Protein AF-A0A8S3JVD9-F1 (afdb_monomer_lite)

Secondary structure (DSSP, 8-state):
--HHHHHHHHHHHHHH--EEEEETTTTEEEEE--SHHHHHHHHHHHHHHHHHHHH--EEEEEE--TTTHHHHTTT-HHHHHHHHHHHTEEEEE-STTTEEEEEE-HHHHHHHHHHH-

Sequence (117 aa):
FDRVGTKLLQQILNETGTYIWWNYSSSFVRIYRSDQASEETRKRIDEYIRDTLNSRNSTIILDIPPGYIRQVLKMSATYRDKFAKEFNVEISTIVAERQVRVVGKEQDVAKCEEAIK

pLDDT: mean 75.94, std 8.14, range [54.84, 85.88]

Organism: NCBI:txid392030

Foldseek 3Di:
DDPVLVVVLVVLCVVLVWDWDADPVVRDIDTPDDDPSSVVSVVVNVVVVVVVLQPAKDKDKDFAPPPCLCVLQVPDPVSVVVLCVVLVWDWDDDPPSGIIMIIGGPVSVVVSVVSSD

Radius of gyration: 20.94 Å; chains: 1; bounding box: 44×23×56 Å

Structure (mmCIF, N/CA/C/O backbone):
data_AF-A0A8S3JVD9-F1
#
_entry.id   AF-A0A8S3JVD9-F1
#
loop_
_atom_site.group_PDB
_atom_site.id
_atom_site.type_symbol
_atom_site.label_atom_id
_atom_site.label_alt_id
_atom_site.label_comp_id
_atom_site.label_asym_id
_atom_site.label_entity_id
_atom_site.label_seq_id
_atom_site.pdbx_PDB_ins_code
_atom_site.Cartn_x
_atom_site.Cartn_y
_atom_site.Cartn_z
_atom_site.occupancy
_atom_site.B_iso_or_equiv
_atom_site.auth_seq_id
_atom_site.auth_comp_id
_atom_site.auth_asym_id
_atom_site.auth_atom_id
_atom_site.pdbx_PDB_model_num
ATOM 1 N N . PHE A 1 1 ? -11.418 -4.394 2.149 1.00 55.19 1 PHE A N 1
ATOM 2 C CA . PHE A 1 1 ? -10.503 -4.628 3.284 1.00 55.19 1 PHE A CA 1
ATOM 3 C C . PHE A 1 1 ? -10.261 -6.137 3.381 1.00 55.19 1 PHE A C 1
ATOM 5 O O . PHE A 1 1 ? -11.188 -6.900 3.134 1.00 55.19 1 PHE A O 1
ATOM 12 N N . ASP A 1 2 ? -9.029 -6.560 3.635 1.00 62.03 2 ASP A N 1
ATOM 13 C CA . ASP A 1 2 ? -8.550 -7.947 3.543 1.00 62.03 2 ASP A CA 1
ATOM 14 C C . ASP A 1 2 ? -8.535 -8.676 4.908 1.00 62.03 2 ASP A C 1
ATOM 16 O O . ASP A 1 2 ? -8.938 -8.125 5.933 1.00 62.03 2 ASP A O 1
ATOM 20 N N . ARG A 1 3 ? -8.038 -9.926 4.932 1.00 65.56 3 ARG A N 1
ATOM 21 C CA . ARG A 1 3 ? -7.812 -10.713 6.166 1.00 65.56 3 ARG A CA 1
ATOM 22 C C . ARG A 1 3 ? -6.920 -9.994 7.188 1.00 65.56 3 ARG A C 1
ATOM 24 O O . ARG A 1 3 ? -7.003 -10.309 8.373 1.00 65.56 3 ARG A O 1
ATOM 31 N N . VAL A 1 4 ? -6.051 -9.085 6.744 1.00 65.44 4 VAL A N 1
ATOM 32 C CA . VAL A 1 4 ? -5.131 -8.329 7.606 1.00 65.44 4 VAL A CA 1
ATOM 33 C C . VAL A 1 4 ? -5.902 -7.241 8.349 1.00 65.44 4 VAL A C 1
ATOM 35 O O . VAL A 1 4 ? -5.815 -7.158 9.574 1.00 65.44 4 VAL A O 1
ATOM 38 N N . GLY A 1 5 ? -6.769 -6.511 7.645 1.00 68.44 5 GLY A N 1
ATOM 39 C CA . GLY A 1 5 ? -7.644 -5.511 8.247 1.00 68.44 5 GLY A CA 1
ATOM 40 C C . GLY A 1 5 ? -8.633 -6.091 9.265 1.00 68.44 5 GLY A C 1
ATOM 41 O O . GLY A 1 5 ? -8.872 -5.477 10.301 1.00 68.44 5 GLY A O 1
ATOM 42 N N . THR A 1 6 ? -9.148 -7.308 9.048 1.00 75.44 6 THR A N 1
ATOM 43 C CA . THR A 1 6 ? -9.990 -7.997 10.048 1.00 75.44 6 THR A CA 1
ATOM 44 C C . THR A 1 6 ? -9.221 -8.330 11.331 1.00 75.44 6 THR A C 1
ATOM 46 O O . THR A 1 6 ? -9.759 -8.155 12.422 1.00 75.44 6 THR A O 1
ATOM 49 N N . LYS A 1 7 ? -7.954 -8.762 11.228 1.00 80.25 7 LYS A N 1
ATOM 50 C CA . LYS A 1 7 ? -7.117 -9.070 12.401 1.00 80.25 7 LYS A CA 1
ATOM 51 C C . LYS A 1 7 ? -6.814 -7.832 13.238 1.00 80.25 7 LYS A C 1
ATOM 53 O O . LYS A 1 7 ? -6.904 -7.904 14.459 1.00 80.25 7 LYS A O 1
ATOM 58 N N . LEU A 1 8 ? -6.506 -6.707 12.593 1.00 80.12 8 LEU A N 1
ATOM 59 C CA . LEU A 1 8 ? -6.274 -5.444 13.289 1.00 80.12 8 LEU A CA 1
ATOM 60 C C . LEU A 1 8 ? -7.507 -5.014 14.086 1.00 80.12 8 LEU A C 1
ATOM 62 O O . LEU A 1 8 ? -7.399 -4.710 15.267 1.00 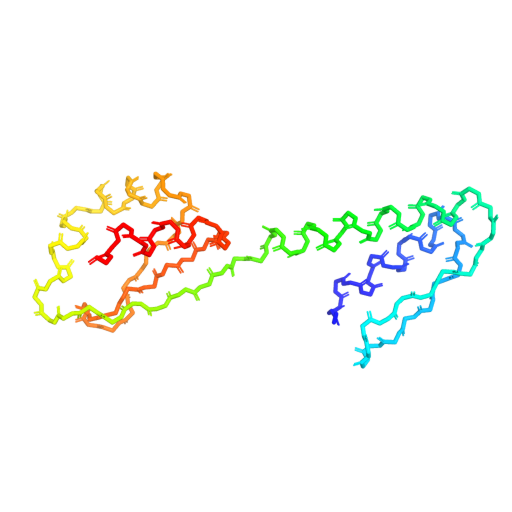80.12 8 LEU A O 1
ATOM 66 N N . LEU A 1 9 ? -8.684 -4.992 13.458 1.00 82.12 9 LEU A N 1
ATOM 67 C CA . LEU A 1 9 ? -9.902 -4.542 14.136 1.00 82.12 9 LEU A CA 1
ATOM 68 C C . LEU A 1 9 ? -10.240 -5.439 15.331 1.00 82.12 9 LEU A C 1
ATOM 70 O O . LEU A 1 9 ? -10.689 -4.950 16.364 1.00 82.12 9 LEU A O 1
ATOM 74 N N . GLN A 1 10 ? -9.952 -6.737 15.223 1.00 83.25 10 GLN A N 1
ATOM 75 C CA . GLN A 1 10 ? -10.103 -7.673 16.330 1.00 83.25 10 GLN A CA 1
ATOM 76 C C . GLN A 1 10 ? -9.067 -7.456 17.443 1.00 83.25 10 GLN A C 1
ATOM 78 O O . GLN A 1 10 ? -9.400 -7.579 18.619 1.00 83.25 10 GLN A O 1
ATOM 83 N N . GLN A 1 11 ? -7.836 -7.077 17.101 1.00 84.19 11 GLN A N 1
ATOM 84 C CA . GLN A 1 11 ? -6.827 -6.678 18.080 1.00 84.19 11 GLN A CA 1
ATOM 85 C C . GLN A 1 11 ? -7.233 -5.390 18.814 1.00 84.19 11 GLN A C 1
ATOM 87 O O . GLN A 1 11 ? -7.192 -5.350 20.041 1.00 84.19 11 GLN A O 1
ATOM 92 N N . ILE A 1 12 ? -7.710 -4.372 18.091 1.00 81.88 12 ILE A N 1
ATOM 93 C CA . ILE A 1 12 ? -8.172 -3.111 18.690 1.00 81.88 12 ILE A CA 1
ATOM 94 C C . ILE A 1 12 ? -9.383 -3.351 19.603 1.00 81.88 12 ILE A C 1
ATOM 96 O O . ILE A 1 12 ? -9.443 -2.780 20.692 1.00 81.88 12 ILE A O 1
ATOM 100 N N . LEU A 1 13 ? -10.312 -4.232 19.210 1.00 83.44 13 LEU A N 1
ATOM 101 C CA . LEU A 1 13 ? -11.412 -4.684 20.069 1.00 83.44 13 LEU A CA 1
ATOM 102 C C . LEU A 1 13 ? -10.882 -5.300 21.371 1.00 83.44 13 LEU A C 1
ATOM 104 O O . LEU A 1 13 ? -11.348 -4.927 22.443 1.00 83.44 13 LEU A O 1
ATOM 108 N N . ASN A 1 14 ? -9.912 -6.214 21.290 1.00 82.75 14 ASN A N 1
ATOM 109 C CA . ASN A 1 14 ? -9.371 -6.903 22.464 1.00 82.75 14 ASN A CA 1
ATOM 110 C C . ASN A 1 14 ? -8.616 -5.961 23.414 1.00 82.75 14 ASN A C 1
ATOM 112 O O . ASN A 1 14 ? -8.680 -6.138 24.625 1.00 82.75 14 ASN A O 1
ATOM 116 N N . GLU A 1 15 ? -7.904 -4.971 22.876 1.00 82.12 15 GLU A N 1
ATOM 117 C CA . GLU A 1 15 ? -7.088 -4.047 23.671 1.00 82.12 15 GLU A CA 1
ATOM 118 C C . GLU A 1 15 ? -7.905 -2.910 24.281 1.00 82.12 15 GLU A C 1
ATOM 120 O O . GLU A 1 15 ? -7.680 -2.520 25.423 1.00 82.12 15 GLU A O 1
ATOM 125 N N . THR A 1 16 ? -8.855 -2.364 23.521 1.00 79.12 16 THR A N 1
ATOM 126 C CA . THR A 1 16 ? -9.649 -1.223 23.984 1.00 79.12 16 THR A CA 1
ATOM 127 C C . THR A 1 16 ? -10.944 -1.662 24.652 1.00 79.12 16 THR A C 1
ATOM 129 O O . THR A 1 16 ? -11.476 -0.907 25.454 1.00 79.12 16 THR A O 1
ATOM 132 N N . GLY A 1 17 ? -11.469 -2.857 24.354 1.00 78.38 17 GLY A N 1
ATOM 133 C CA . GLY A 1 17 ? -12.809 -3.305 24.755 1.00 78.38 17 GLY A CA 1
ATOM 134 C C . GLY A 1 17 ? -13.935 -2.649 23.947 1.00 78.38 17 GLY A C 1
ATOM 135 O O . GLY A 1 17 ? -15.099 -2.701 24.338 1.00 78.38 17 GLY A O 1
ATOM 136 N N . THR A 1 18 ? -13.601 -1.977 22.846 1.00 81.62 18 THR A N 1
ATOM 137 C CA . THR A 1 18 ? -14.554 -1.208 22.043 1.00 81.62 18 THR A CA 1
ATOM 138 C C . THR A 1 18 ? -15.183 -2.070 20.966 1.00 81.62 18 THR A C 1
ATOM 140 O O . THR A 1 18 ? -14.480 -2.609 20.116 1.00 81.62 18 THR A O 1
ATOM 143 N N . TYR A 1 19 ? -16.515 -2.159 20.950 1.00 82.25 19 TYR A N 1
ATOM 144 C CA . TYR A 1 19 ? -17.216 -2.895 19.905 1.00 82.25 19 TYR A CA 1
ATOM 145 C C . TYR A 1 19 ? -17.109 -2.160 18.564 1.00 82.25 19 TYR A C 1
ATOM 147 O O . TYR A 1 19 ? -17.551 -1.017 18.426 1.00 82.25 19 TYR A O 1
ATOM 155 N N . ILE A 1 20 ? -16.525 -2.825 17.567 1.00 82.62 20 ILE A N 1
ATOM 156 C CA . ILE A 1 20 ? -16.338 -2.287 16.220 1.00 82.62 20 ILE A CA 1
ATOM 157 C C . ILE A 1 20 ? -17.151 -3.138 15.249 1.00 82.62 20 ILE A C 1
ATOM 159 O O . ILE A 1 20 ? -16.941 -4.344 15.133 1.00 82.62 20 ILE A O 1
ATOM 163 N N . TRP A 1 21 ? -18.066 -2.502 14.526 1.00 81.94 21 TRP A N 1
ATOM 164 C CA . TRP A 1 21 ? -18.777 -3.128 13.417 1.00 81.94 21 TRP A CA 1
ATOM 165 C C . TRP A 1 21 ? -18.254 -2.580 12.105 1.00 81.94 21 TRP A C 1
ATOM 167 O O . TRP A 1 21 ? -18.019 -1.382 11.967 1.00 81.94 21 TRP A O 1
ATOM 177 N N . TRP A 1 22 ? -18.136 -3.441 11.110 1.00 76.69 22 TRP A N 1
ATOM 178 C CA . TRP A 1 22 ? -17.644 -3.044 9.806 1.00 76.69 22 TRP A CA 1
ATOM 179 C C . TRP A 1 22 ? -18.489 -3.674 8.699 1.00 76.69 22 TRP A C 1
ATOM 181 O O . TRP A 1 22 ? -18.773 -4.871 8.702 1.00 76.69 22 TRP A O 1
ATOM 191 N N . ASN A 1 23 ? -18.869 -2.840 7.730 1.00 77.00 23 ASN A N 1
ATOM 192 C CA . ASN A 1 23 ? -19.443 -3.251 6.459 1.00 77.00 23 ASN A CA 1
ATOM 193 C C . ASN A 1 23 ? -18.369 -3.393 5.362 1.00 77.00 23 ASN A C 1
ATOM 195 O O . ASN A 1 23 ? -17.814 -2.401 4.878 1.00 77.00 23 ASN A O 1
ATOM 199 N N . TYR A 1 24 ? -18.107 -4.633 4.942 1.00 69.06 24 TYR A N 1
ATOM 200 C CA . TYR A 1 24 ? -17.141 -4.984 3.893 1.00 69.06 24 TYR A CA 1
ATOM 201 C C . TYR A 1 24 ? -17.490 -4.383 2.530 1.00 69.06 24 TYR A C 1
ATOM 203 O O . TYR A 1 24 ? -16.590 -3.973 1.800 1.00 69.06 24 TYR A O 1
ATOM 211 N N . SER A 1 25 ? -18.779 -4.303 2.206 1.00 69.25 25 SER A N 1
ATOM 212 C CA . SER A 1 25 ? -19.276 -3.864 0.902 1.00 69.25 25 SER A CA 1
ATOM 213 C C . SER A 1 25 ? -19.190 -2.351 0.720 1.00 69.25 25 SER A C 1
ATOM 215 O O . SER A 1 25 ? -18.950 -1.889 -0.389 1.00 69.25 25 SER A O 1
ATOM 217 N N . SER A 1 26 ? -19.352 -1.578 1.797 1.00 68.88 26 SER A N 1
ATOM 218 C CA . SER A 1 26 ? -19.293 -0.110 1.754 1.00 68.88 26 SER A CA 1
ATOM 219 C C . SER A 1 26 ? -18.038 0.485 2.397 1.00 68.88 26 SER A C 1
ATOM 221 O O . SER A 1 26 ? -17.930 1.702 2.494 1.00 68.88 26 SER A O 1
ATOM 223 N N . SER A 1 27 ? -17.091 -0.353 2.841 1.00 70.31 27 SER A N 1
ATOM 224 C CA . SER A 1 27 ? -15.870 0.063 3.559 1.00 70.31 27 SER A CA 1
ATOM 225 C C . SER A 1 27 ? -16.152 1.005 4.737 1.00 70.31 27 SER A C 1
ATOM 227 O O . SER A 1 27 ? -15.390 1.925 5.019 1.00 70.31 27 SER A O 1
ATOM 229 N N . PHE A 1 28 ? -17.273 0.770 5.422 1.00 77.19 28 PHE A N 1
ATOM 230 C CA . PHE A 1 28 ? -17.750 1.610 6.513 1.00 77.19 28 PHE A CA 1
ATOM 231 C C . PHE A 1 28 ? -17.433 0.968 7.861 1.00 77.19 28 PHE A C 1
ATOM 233 O O . PHE A 1 28 ? -17.784 -0.194 8.077 1.00 77.19 28 PHE A O 1
ATOM 240 N N . VAL A 1 29 ? -16.825 1.726 8.774 1.00 79.56 29 VAL A N 1
ATOM 241 C CA . VAL A 1 29 ? -16.506 1.278 10.136 1.00 79.56 29 VAL A CA 1
ATOM 242 C C . VAL A 1 29 ? -17.338 2.073 11.141 1.00 79.56 29 VAL A C 1
ATOM 244 O O . VAL A 1 29 ? -17.378 3.299 11.097 1.00 79.56 29 VAL A O 1
ATOM 247 N N . ARG A 1 30 ? -18.017 1.369 12.048 1.00 82.81 30 ARG A N 1
ATOM 248 C CA . ARG A 1 30 ? -18.745 1.926 13.194 1.00 82.81 30 ARG A CA 1
ATOM 249 C C . ARG A 1 30 ? -18.045 1.522 14.477 1.00 82.81 30 ARG A C 1
ATOM 251 O O . ARG A 1 30 ? -17.798 0.341 14.699 1.00 82.81 30 ARG A O 1
ATOM 258 N N . ILE A 1 31 ? -17.795 2.504 15.328 1.00 84.31 31 ILE A N 1
ATOM 259 C CA . ILE A 1 31 ? -17.200 2.336 16.650 1.00 84.31 31 ILE A CA 1
ATOM 260 C C . ILE A 1 31 ? -18.316 2.601 17.662 1.00 84.31 31 ILE A C 1
ATOM 262 O O . ILE A 1 31 ? -18.903 3.681 17.652 1.00 84.31 31 ILE A O 1
ATOM 266 N N . TYR A 1 32 ? -18.648 1.621 18.500 1.00 79.44 32 TYR A N 1
ATOM 267 C CA . TYR A 1 32 ? -19.713 1.743 19.497 1.00 79.44 32 TYR A CA 1
ATOM 268 C C . TYR A 1 32 ? -19.108 1.933 20.882 1.00 79.44 32 TYR A C 1
ATOM 270 O O . TYR A 1 32 ? -18.899 0.974 21.627 1.00 79.44 32 TYR A O 1
ATOM 278 N N . ARG A 1 33 ? -18.801 3.193 21.198 1.00 73.44 33 ARG A N 1
ATOM 279 C CA . ARG A 1 33 ? -18.435 3.674 22.534 1.00 73.44 33 ARG A CA 1
ATOM 280 C C . ARG A 1 33 ? -18.414 5.199 22.544 1.00 73.44 33 ARG A C 1
ATOM 282 O O . ARG A 1 33 ? -18.191 5.796 21.497 1.00 73.44 33 ARG A O 1
ATOM 289 N N . SER A 1 34 ? -18.660 5.812 23.698 1.00 66.62 34 SER A N 1
ATOM 290 C CA . SER A 1 34 ? -18.732 7.275 23.852 1.00 66.62 34 SER A CA 1
ATOM 291 C C . SER A 1 34 ? -17.669 7.846 24.796 1.00 66.62 34 SER A C 1
ATOM 293 O O . SER A 1 34 ? -17.786 8.992 25.221 1.00 66.62 34 SER A O 1
ATOM 295 N N . ASP A 1 35 ? -16.686 7.042 25.193 1.00 78.25 35 ASP A N 1
ATOM 296 C CA . ASP A 1 35 ? -15.612 7.423 26.109 1.00 78.25 35 ASP A CA 1
ATOM 297 C C . ASP A 1 35 ? -14.279 7.592 25.361 1.00 78.25 35 ASP A C 1
ATOM 299 O O . ASP A 1 35 ? -14.179 7.424 24.149 1.00 78.25 35 ASP A O 1
ATOM 303 N N . GLN A 1 36 ? -13.216 7.916 26.091 1.00 77.56 36 GLN A N 1
ATOM 304 C CA . GLN A 1 36 ? -11.882 8.141 25.529 1.00 77.56 36 GLN A CA 1
ATOM 305 C C . GLN A 1 36 ? -11.352 6.955 24.692 1.00 77.56 36 GLN A C 1
ATOM 307 O O . GLN A 1 36 ? -10.541 7.151 23.786 1.00 77.56 36 GLN A O 1
ATOM 312 N N . ALA A 1 37 ? -11.851 5.737 24.930 1.00 77.00 37 ALA A N 1
ATOM 313 C CA . ALA A 1 37 ? -11.470 4.558 24.164 1.00 77.00 37 ALA A CA 1
ATOM 314 C C . ALA A 1 37 ? -12.002 4.580 22.717 1.00 77.00 37 ALA A C 1
ATOM 316 O O . ALA A 1 37 ? -11.383 3.958 21.849 1.00 77.00 37 ALA A O 1
ATOM 317 N N . SER A 1 38 ? -13.088 5.309 22.408 1.00 79.75 38 SER A N 1
ATOM 318 C CA . SER A 1 38 ? -13.556 5.461 21.019 1.00 79.75 38 SER A CA 1
ATOM 319 C C . SER A 1 38 ? -12.635 6.346 20.187 1.00 79.75 38 SER A C 1
ATOM 321 O O . SER A 1 38 ? -12.365 6.021 19.032 1.00 79.75 38 SER A O 1
ATOM 323 N N . GLU A 1 39 ? -12.126 7.434 20.769 1.00 81.94 39 GLU A N 1
ATOM 324 C CA . GLU A 1 39 ? -11.175 8.327 20.097 1.00 81.94 39 GLU A CA 1
ATOM 325 C C . GLU A 1 39 ? -9.844 7.617 19.833 1.00 81.94 39 GLU A C 1
ATOM 327 O O . GLU A 1 39 ? -9.312 7.680 18.724 1.00 81.94 39 GLU A O 1
ATOM 332 N N . GLU A 1 40 ? -9.337 6.850 20.802 1.00 83.44 40 GLU A N 1
ATOM 333 C CA . GLU A 1 40 ? -8.117 6.068 20.595 1.00 83.44 40 GLU A CA 1
ATOM 334 C C . GLU A 1 40 ? -8.308 4.947 19.559 1.00 83.44 40 GLU A C 1
ATOM 336 O O . GLU A 1 40 ? -7.454 4.749 18.692 1.00 83.44 40 GLU A O 1
ATOM 341 N N . THR A 1 41 ? -9.461 4.271 19.578 1.00 85.19 41 THR A N 1
ATOM 342 C CA . THR A 1 41 ? -9.839 3.282 18.553 1.00 85.19 41 THR A CA 1
ATOM 343 C C . THR A 1 41 ? -9.851 3.910 17.162 1.00 85.19 41 THR A C 1
ATOM 345 O O . THR A 1 41 ? -9.263 3.361 16.230 1.00 85.19 41 THR A O 1
ATOM 348 N N . ARG A 1 42 ? -10.482 5.081 17.017 1.00 84.06 42 ARG A N 1
ATOM 349 C CA . ARG A 1 42 ? -10.535 5.817 15.751 1.00 84.06 42 ARG A CA 1
ATOM 350 C C . ARG A 1 42 ? -9.136 6.180 15.264 1.00 84.06 42 ARG A C 1
ATOM 352 O O . ARG A 1 42 ? -8.809 5.889 14.119 1.00 84.06 42 ARG A O 1
ATOM 359 N N . LYS A 1 43 ? -8.299 6.744 16.139 1.00 85.88 43 LYS A N 1
ATOM 360 C CA . LYS A 1 43 ? -6.930 7.146 15.800 1.00 85.88 43 LYS A CA 1
ATOM 361 C C . LYS A 1 43 ? -6.106 5.975 15.257 1.00 85.88 43 LYS A C 1
ATOM 363 O O . LYS A 1 43 ? -5.466 6.120 14.222 1.00 85.88 43 LYS A O 1
ATOM 368 N N . ARG A 1 44 ? -6.170 4.805 15.899 1.00 83.25 44 ARG A N 1
ATOM 369 C CA . ARG A 1 44 ? -5.438 3.603 15.459 1.00 83.25 44 ARG A CA 1
ATOM 370 C C . ARG A 1 44 ? -5.941 3.053 14.124 1.00 83.25 44 ARG A C 1
ATOM 372 O O . ARG A 1 44 ? -5.148 2.581 13.312 1.00 83.25 44 ARG A O 1
ATOM 379 N N . ILE A 1 45 ? -7.252 3.115 13.879 1.00 83.19 45 ILE A N 1
ATOM 380 C CA . ILE A 1 45 ? -7.835 2.724 12.587 1.00 83.19 45 ILE A CA 1
ATOM 381 C C . ILE A 1 45 ? -7.378 3.689 11.487 1.00 83.19 45 ILE A C 1
ATOM 383 O O . ILE A 1 45 ? -6.974 3.236 10.418 1.00 83.19 45 ILE A O 1
ATOM 387 N N . ASP A 1 46 ? -7.386 4.996 11.756 1.00 83.06 46 ASP A N 1
ATOM 388 C CA . ASP A 1 46 ? -6.920 6.019 10.815 1.00 83.06 46 ASP A CA 1
ATOM 389 C C . ASP A 1 46 ? -5.420 5.869 10.509 1.00 83.06 46 ASP A C 1
ATOM 391 O O . ASP A 1 46 ? -5.014 5.968 9.349 1.00 83.06 46 ASP A O 1
ATOM 395 N N . GLU A 1 47 ? -4.597 5.582 11.522 1.00 82.75 47 GLU A N 1
ATOM 396 C CA . GLU A 1 47 ? -3.169 5.276 11.364 1.00 82.75 47 GLU A CA 1
ATOM 397 C C . GLU A 1 47 ? -2.960 4.041 10.487 1.00 82.75 47 GLU A C 1
ATOM 399 O O . GLU A 1 47 ? -2.230 4.114 9.503 1.00 82.75 47 GLU A O 1
ATOM 404 N N . TYR A 1 48 ? -3.676 2.944 10.743 1.00 80.31 48 TYR A N 1
ATOM 405 C CA . TYR A 1 48 ? -3.580 1.752 9.902 1.00 80.31 48 TYR A CA 1
ATOM 406 C C . TYR A 1 48 ? -4.029 1.993 8.460 1.00 80.31 48 TYR A C 1
ATOM 408 O O . TYR A 1 48 ? -3.403 1.488 7.527 1.00 80.31 48 TYR A O 1
ATOM 416 N N . ILE A 1 49 ? -5.114 2.744 8.244 1.00 76.31 49 ILE A N 1
ATOM 417 C CA . ILE A 1 49 ? -5.567 3.092 6.892 1.00 76.31 49 ILE A CA 1
ATOM 418 C C . ILE A 1 49 ? -4.481 3.904 6.191 1.00 76.31 49 ILE A C 1
ATOM 420 O O . ILE A 1 49 ? -4.129 3.595 5.053 1.00 76.31 49 ILE A O 1
ATOM 424 N N . ARG A 1 50 ? -3.914 4.901 6.875 1.00 75.06 50 ARG A N 1
ATOM 425 C CA . ARG A 1 50 ? -2.828 5.723 6.345 1.00 75.06 50 ARG A CA 1
ATOM 426 C C . ARG A 1 50 ? -1.599 4.880 6.017 1.00 75.06 50 ARG A C 1
ATOM 428 O O . ARG A 1 50 ? -1.067 5.015 4.923 1.00 75.06 50 ARG A O 1
ATOM 435 N N . ASP A 1 51 ? -1.192 3.979 6.900 1.00 74.75 51 ASP A N 1
ATOM 436 C CA . ASP A 1 51 ? -0.049 3.093 6.683 1.00 74.75 51 ASP A CA 1
ATOM 437 C C . ASP A 1 51 ? -0.312 2.099 5.556 1.00 74.75 51 ASP A C 1
ATOM 439 O O . ASP A 1 51 ? 0.567 1.847 4.739 1.00 74.75 51 ASP A O 1
ATOM 443 N N . THR A 1 52 ? -1.533 1.581 5.435 1.00 68.88 52 THR A N 1
ATOM 444 C CA . THR A 1 52 ? -1.931 0.685 4.339 1.00 68.88 52 THR A CA 1
ATOM 445 C C . THR A 1 52 ? -1.930 1.416 2.998 1.00 68.88 52 THR A C 1
ATOM 447 O O . THR A 1 52 ? -1.486 0.867 1.994 1.00 68.88 52 THR A O 1
ATOM 450 N N . LEU A 1 53 ? -2.405 2.662 2.959 1.00 66.94 53 LEU A N 1
ATOM 451 C CA . LEU A 1 53 ? -2.357 3.492 1.756 1.00 66.94 53 LEU A CA 1
ATOM 452 C C . LEU A 1 53 ? -0.915 3.883 1.408 1.00 66.94 53 LEU A C 1
ATOM 454 O O . LEU A 1 53 ? -0.527 3.794 0.249 1.00 66.94 53 LEU A O 1
ATOM 458 N N . ASN A 1 54 ? -0.097 4.216 2.406 1.00 64.94 54 ASN A N 1
ATOM 459 C CA . ASN A 1 54 ? 1.307 4.591 2.225 1.00 64.94 54 ASN A CA 1
ATOM 460 C C . ASN A 1 54 ? 2.238 3.405 1.920 1.00 64.94 54 ASN A C 1
ATOM 462 O O . ASN A 1 54 ? 3.325 3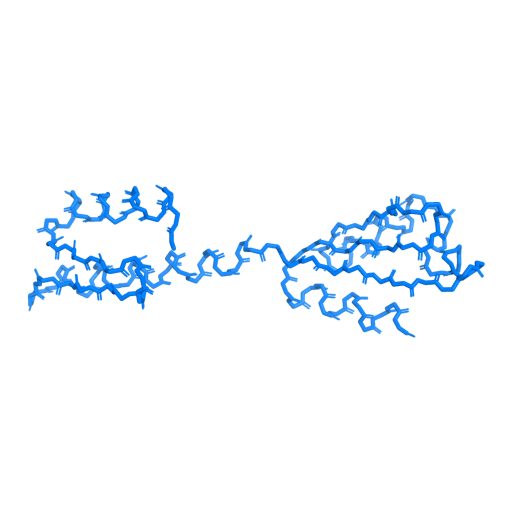.609 1.377 1.00 64.94 54 ASN A O 1
ATOM 466 N N . SER A 1 55 ? 1.852 2.185 2.303 1.00 64.75 55 SER A N 1
ATOM 467 C CA . SER A 1 55 ? 2.602 0.943 2.052 1.00 64.75 55 SER A CA 1
ATOM 468 C C . SER A 1 55 ? 2.164 0.226 0.780 1.00 64.75 55 SER A C 1
ATOM 470 O O . SER A 1 55 ? 2.826 -0.720 0.350 1.00 64.75 55 SER A O 1
ATOM 472 N N . ARG A 1 56 ? 1.074 0.669 0.143 1.00 67.50 56 ARG A N 1
ATOM 473 C CA . ARG A 1 56 ? 0.713 0.181 -1.184 1.00 67.50 56 ARG A CA 1
ATOM 474 C C . ARG A 1 56 ? 1.703 0.726 -2.197 1.00 67.50 56 ARG A C 1
ATOM 476 O O . ARG A 1 56 ? 1.648 1.887 -2.595 1.00 67.50 56 ARG A O 1
ATOM 483 N N . ASN A 1 57 ? 2.585 -0.157 -2.645 1.00 74.06 57 ASN A N 1
ATOM 484 C CA . ASN A 1 57 ? 3.394 0.120 -3.812 1.00 74.06 57 ASN A CA 1
ATOM 485 C C . ASN A 1 57 ? 2.467 0.285 -5.024 1.00 74.06 57 ASN A C 1
ATOM 487 O O . ASN A 1 57 ? 1.711 -0.620 -5.383 1.00 74.06 57 ASN A O 1
ATOM 491 N N . SER A 1 58 ? 2.527 1.453 -5.647 1.00 77.00 58 SER A N 1
ATOM 492 C CA . SER A 1 58 ? 2.001 1.692 -6.980 1.00 77.00 58 SER A CA 1
ATOM 493 C C . SER A 1 58 ? 2.884 0.988 -8.000 1.00 77.00 58 SER A C 1
ATOM 495 O O . SER A 1 58 ? 4.095 0.868 -7.820 1.00 77.00 58 SER A O 1
ATOM 497 N N . THR A 1 59 ? 2.265 0.481 -9.060 1.00 81.75 59 THR A N 1
ATOM 498 C CA . THR A 1 59 ? 2.969 -0.131 -10.185 1.00 81.75 59 THR A CA 1
ATOM 499 C C . THR A 1 59 ? 2.491 0.526 -11.462 1.00 81.75 59 THR A C 1
ATOM 501 O O . THR A 1 59 ? 1.295 0.503 -11.746 1.00 81.75 59 THR A O 1
ATOM 504 N N . ILE A 1 60 ? 3.424 1.058 -12.241 1.00 81.44 60 ILE A N 1
ATOM 505 C CA . ILE A 1 60 ? 3.164 1.522 -13.604 1.00 81.44 60 ILE A CA 1
ATOM 506 C C . ILE A 1 60 ? 3.943 0.662 -14.593 1.00 81.44 60 ILE A C 1
ATOM 508 O O . ILE A 1 60 ? 4.995 0.097 -14.270 1.00 81.44 60 ILE A O 1
ATOM 512 N N . ILE A 1 61 ? 3.406 0.557 -15.803 1.00 83.62 61 ILE A N 1
ATOM 513 C CA . ILE A 1 61 ? 4.068 -0.078 -16.937 1.00 83.62 61 ILE A CA 1
ATOM 514 C C . ILE A 1 61 ? 4.185 0.984 -18.018 1.00 83.62 61 ILE A C 1
ATOM 516 O O . ILE A 1 61 ? 3.180 1.523 -18.470 1.00 83.62 61 ILE A O 1
ATOM 520 N N . LEU A 1 62 ? 5.418 1.283 -18.402 1.00 78.12 62 LEU A N 1
ATOM 521 C CA . LEU A 1 62 ? 5.735 2.244 -19.443 1.00 78.12 62 LEU A CA 1
ATOM 522 C C . LEU A 1 62 ? 6.075 1.487 -20.721 1.00 78.12 62 LEU A C 1
ATOM 524 O O . LEU A 1 62 ? 7.015 0.685 -20.741 1.00 78.12 62 LEU A O 1
ATOM 528 N N . ASP A 1 63 ? 5.305 1.747 -21.775 1.00 77.94 63 ASP A N 1
ATOM 529 C CA . ASP A 1 63 ? 5.613 1.305 -23.131 1.00 77.94 63 ASP A CA 1
ATOM 530 C C . ASP A 1 63 ? 6.694 2.215 -23.710 1.00 77.94 63 ASP A C 1
ATOM 532 O O . ASP A 1 63 ? 6.471 3.404 -23.942 1.00 77.94 63 ASP A O 1
ATOM 536 N N . ILE A 1 64 ? 7.882 1.661 -23.936 1.00 73.19 64 ILE A N 1
ATOM 537 C CA . ILE A 1 64 ? 9.015 2.415 -24.464 1.00 73.19 64 ILE A CA 1
ATOM 538 C C . ILE A 1 64 ? 9.268 1.986 -25.912 1.00 73.19 64 ILE A C 1
ATOM 540 O O . ILE A 1 64 ? 9.374 0.785 -26.190 1.00 73.19 64 ILE A O 1
ATOM 544 N N . PRO A 1 65 ? 9.410 2.941 -26.852 1.00 71.19 65 PRO A N 1
ATOM 545 C CA . PRO A 1 65 ? 9.715 2.630 -28.239 1.00 71.19 65 PRO A CA 1
ATOM 546 C C . PRO A 1 65 ? 10.953 1.722 -28.383 1.00 71.19 65 PRO A C 1
ATOM 548 O O . PRO A 1 65 ? 11.967 1.935 -27.702 1.00 71.19 65 PRO A O 1
ATOM 551 N N . PRO A 1 66 ? 10.918 0.725 -29.290 1.00 66.12 66 PRO A N 1
ATOM 552 C CA . PRO A 1 66 ? 12.064 -0.138 -29.557 1.00 66.12 66 PRO A CA 1
ATOM 553 C C . PRO A 1 66 ? 13.317 0.688 -29.890 1.00 66.12 66 PRO A C 1
ATOM 555 O O . PRO A 1 66 ? 13.280 1.560 -30.753 1.00 66.12 66 PRO A O 1
ATOM 558 N N . GLY A 1 67 ? 14.427 0.426 -29.192 1.00 64.75 67 GLY A N 1
ATOM 559 C CA . GLY A 1 67 ? 15.691 1.164 -29.344 1.00 64.75 67 GLY A CA 1
ATOM 560 C C . GLY A 1 67 ? 15.920 2.282 -28.317 1.00 64.75 67 GLY A C 1
ATOM 561 O O . GLY A 1 67 ? 17.075 2.598 -28.031 1.00 64.75 67 GLY A O 1
ATOM 562 N N . TYR A 1 68 ? 14.864 2.802 -27.679 1.00 66.44 68 TYR A N 1
ATOM 563 C CA . TYR A 1 68 ? 14.973 3.835 -26.639 1.00 66.44 68 TYR A CA 1
ATOM 564 C C . TYR A 1 68 ? 15.166 3.264 -25.235 1.00 66.44 68 TYR A C 1
ATOM 566 O O . TYR A 1 68 ? 15.737 3.942 -24.390 1.00 66.44 68 TYR A O 1
ATOM 574 N N . ILE A 1 69 ? 14.812 1.999 -24.973 1.00 64.81 69 ILE A N 1
ATOM 575 C CA . ILE A 1 69 ? 15.032 1.390 -23.647 1.00 64.81 69 ILE A CA 1
ATOM 576 C C . ILE A 1 69 ? 16.499 1.413 -23.219 1.00 64.81 69 ILE A C 1
ATOM 578 O O . ILE A 1 69 ? 16.802 1.677 -22.057 1.00 64.81 69 ILE A O 1
ATOM 582 N N . ARG A 1 70 ? 17.426 1.226 -24.164 1.00 62.97 70 ARG A N 1
ATOM 583 C CA . ARG A 1 70 ? 18.865 1.335 -23.889 1.00 62.97 70 ARG A CA 1
ATOM 584 C C . ARG A 1 70 ? 19.300 2.766 -23.567 1.00 62.97 70 ARG A C 1
ATOM 586 O O . ARG A 1 70 ? 20.286 2.935 -22.857 1.00 62.97 70 ARG A O 1
ATOM 593 N N . GLN A 1 71 ? 18.575 3.772 -24.059 1.00 63.06 71 GLN A N 1
ATOM 594 C CA . GLN A 1 71 ? 18.812 5.188 -23.769 1.00 63.06 71 GLN A CA 1
ATOM 595 C C . GLN A 1 71 ? 18.138 5.644 -22.469 1.00 63.06 71 GLN A C 1
ATOM 597 O O . GLN A 1 71 ? 18.732 6.444 -21.758 1.00 63.06 71 GLN A O 1
ATOM 602 N N . VAL A 1 72 ? 16.956 5.114 -22.139 1.00 60.81 72 VAL A N 1
ATOM 603 C CA . VAL A 1 72 ? 16.212 5.409 -20.900 1.00 60.81 72 VAL A CA 1
ATOM 604 C C . VAL A 1 72 ? 16.879 4.748 -19.693 1.00 60.81 72 VAL A C 1
ATOM 606 O O . VAL A 1 72 ? 17.064 5.374 -18.658 1.00 60.81 72 VAL A O 1
ATOM 609 N N . LEU A 1 73 ? 17.321 3.494 -19.829 1.00 61.72 73 LEU A N 1
ATOM 610 C CA . LEU A 1 73 ? 17.952 2.746 -18.736 1.00 61.72 73 LEU A CA 1
ATOM 611 C C . LEU A 1 73 ? 19.491 2.834 -18.722 1.00 61.72 73 LEU A C 1
ATOM 613 O O . LEU A 1 73 ? 20.108 2.160 -17.899 1.00 61.72 73 LEU A O 1
ATOM 617 N N . LYS A 1 74 ? 20.108 3.597 -19.647 1.00 54.84 74 LYS A N 1
ATOM 618 C CA . LYS A 1 74 ? 21.567 3.709 -19.915 1.00 54.84 74 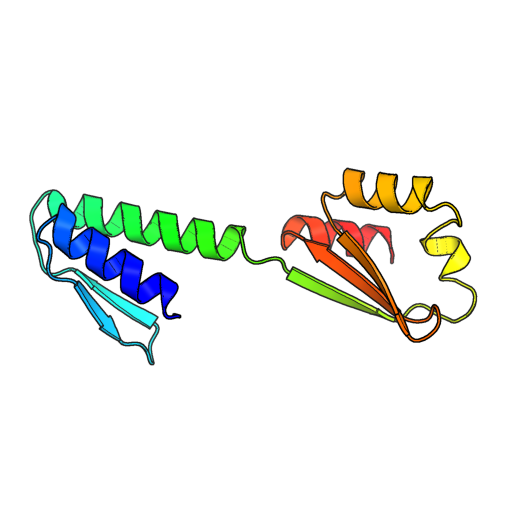LYS A CA 1
ATOM 619 C C . LYS A 1 74 ? 22.427 2.602 -19.286 1.00 54.84 74 LYS A C 1
ATOM 621 O O . LYS A 1 74 ? 23.206 2.834 -18.368 1.00 54.84 74 LYS A O 1
ATOM 626 N N . MET A 1 75 ? 22.258 1.394 -19.828 1.00 57.09 75 MET A N 1
ATOM 627 C CA . MET A 1 75 ? 23.194 0.257 -19.925 1.00 57.09 75 MET A CA 1
ATOM 628 C C . MET A 1 75 ? 24.282 0.034 -18.845 1.00 57.09 75 MET A C 1
ATOM 630 O O . MET A 1 75 ? 25.347 -0.503 -19.139 1.00 57.09 75 MET A O 1
ATOM 634 N N . SER A 1 76 ? 24.018 0.292 -17.569 1.00 55.47 76 SER A N 1
ATOM 635 C CA . SER A 1 76 ? 24.675 -0.474 -16.505 1.00 55.47 76 SER A CA 1
ATOM 636 C C . SER A 1 76 ? 23.656 -0.800 -15.430 1.00 55.47 76 SER A C 1
ATOM 638 O O . SER A 1 76 ? 22.843 0.055 -15.076 1.00 55.47 76 SER A O 1
ATOM 640 N N . ALA A 1 77 ? 23.706 -2.022 -14.888 1.00 61.09 77 ALA A N 1
ATOM 641 C CA . ALA A 1 77 ? 22.969 -2.357 -13.667 1.00 61.09 77 ALA A CA 1
ATOM 642 C C . ALA A 1 77 ? 23.206 -1.270 -12.602 1.00 61.09 77 ALA A C 1
ATOM 644 O O . ALA A 1 77 ? 22.270 -0.792 -11.981 1.00 61.09 77 ALA A O 1
ATOM 645 N N . THR A 1 78 ? 24.431 -0.740 -12.545 1.00 67.25 78 THR A N 1
ATOM 646 C CA . THR A 1 78 ? 24.837 0.383 -11.701 1.00 67.25 78 THR A CA 1
ATOM 647 C C . THR A 1 78 ? 24.030 1.670 -11.907 1.00 67.25 78 THR A C 1
ATOM 649 O O . THR A 1 78 ? 23.754 2.353 -10.927 1.00 67.25 78 THR A O 1
ATOM 652 N N . TYR A 1 79 ? 23.661 2.045 -13.137 1.00 69.81 79 TYR A N 1
ATOM 653 C CA . TYR A 1 79 ? 22.858 3.248 -13.397 1.00 69.81 79 TYR A CA 1
ATOM 654 C C . TYR A 1 79 ? 21.388 3.012 -13.076 1.00 69.81 79 TYR A C 1
ATOM 656 O O . TYR A 1 79 ? 20.797 3.820 -12.370 1.00 69.81 79 TYR A O 1
ATOM 664 N N . ARG A 1 80 ? 20.824 1.878 -13.511 1.00 70.44 80 ARG A N 1
ATOM 665 C CA . ARG A 1 80 ? 19.452 1.494 -13.155 1.00 70.44 80 ARG A CA 1
ATOM 666 C C . ARG A 1 80 ? 19.277 1.451 -11.641 1.00 70.44 80 ARG A C 1
ATOM 668 O O . ARG A 1 80 ? 18.316 2.007 -11.136 1.00 70.44 80 ARG A O 1
ATOM 675 N N . ASP A 1 81 ? 20.217 0.847 -10.925 1.00 75.00 81 ASP A N 1
ATOM 676 C CA . ASP A 1 81 ? 20.152 0.722 -9.472 1.00 75.00 81 ASP A CA 1
ATOM 677 C C . ASP A 1 81 ? 20.376 2.079 -8.779 1.00 75.00 81 ASP A C 1
ATOM 679 O O . ASP A 1 81 ? 19.804 2.325 -7.721 1.00 75.00 81 ASP A O 1
ATOM 683 N N . LYS A 1 82 ? 21.172 2.989 -9.363 1.00 77.50 82 LYS A N 1
ATOM 684 C CA . LYS A 1 82 ? 21.297 4.378 -8.879 1.00 77.50 82 LYS A CA 1
ATOM 685 C C . LYS A 1 82 ? 20.020 5.182 -9.105 1.00 77.50 82 LYS A C 1
ATOM 687 O O . LYS A 1 82 ? 19.589 5.858 -8.184 1.00 77.50 82 LYS A O 1
ATOM 692 N N . PHE A 1 83 ? 19.417 5.075 -10.282 1.00 78.31 83 PHE A N 1
ATOM 693 C CA . PHE A 1 83 ? 18.175 5.754 -10.645 1.00 78.31 83 PHE A CA 1
ATOM 694 C C . PHE A 1 83 ? 16.998 5.226 -9.807 1.00 78.31 83 PHE A C 1
ATOM 696 O O . PHE A 1 83 ? 16.277 5.988 -9.178 1.00 78.31 83 PHE A O 1
ATOM 703 N N . ALA A 1 84 ? 16.884 3.905 -9.668 1.00 79.81 84 ALA A N 1
ATOM 704 C CA . ALA A 1 84 ? 15.964 3.242 -8.744 1.00 79.81 84 ALA A CA 1
ATOM 705 C C . ALA A 1 84 ? 16.129 3.747 -7.298 1.00 79.81 84 ALA A C 1
ATOM 707 O O . ALA A 1 84 ? 15.147 4.052 -6.627 1.00 79.81 84 ALA A O 1
ATOM 708 N N . LYS A 1 85 ? 17.373 3.906 -6.825 1.00 83.69 85 LYS A N 1
ATOM 709 C CA . LYS A 1 85 ? 17.659 4.473 -5.497 1.00 83.69 85 LYS A CA 1
ATOM 710 C C . LYS A 1 85 ? 17.319 5.958 -5.382 1.00 83.69 85 LYS A C 1
ATOM 712 O O . LYS A 1 85 ? 16.830 6.359 -4.335 1.00 83.69 85 LYS A O 1
ATOM 717 N N . GLU A 1 86 ? 17.580 6.754 -6.416 1.00 84.81 86 GLU A N 1
ATOM 718 C CA . GLU A 1 86 ? 17.272 8.190 -6.450 1.00 84.81 86 GLU A CA 1
ATOM 719 C C . GLU A 1 86 ? 15.775 8.440 -6.260 1.00 84.81 86 GLU A C 1
ATOM 721 O O . GLU A 1 86 ? 15.387 9.284 -5.456 1.00 84.81 86 GLU A O 1
ATOM 726 N N . PHE A 1 87 ? 14.942 7.649 -6.937 1.00 83.75 87 PHE A N 1
ATOM 727 C CA . PHE A 1 87 ? 13.489 7.765 -6.858 1.00 83.75 87 PHE A CA 1
ATOM 728 C C . PHE A 1 87 ? 12.856 6.849 -5.809 1.00 83.75 87 PHE A C 1
ATOM 730 O O . PHE A 1 87 ? 11.647 6.890 -5.652 1.00 83.75 87 PHE A O 1
ATOM 737 N N . ASN A 1 88 ? 13.633 6.045 -5.075 1.00 85.69 88 ASN A N 1
ATOM 738 C CA . ASN A 1 88 ? 13.119 5.063 -4.113 1.00 85.69 88 ASN A CA 1
ATOM 739 C C . ASN A 1 88 ? 12.070 4.099 -4.729 1.00 85.69 88 ASN A C 1
ATOM 741 O O . ASN A 1 88 ? 11.020 3.812 -4.150 1.00 85.69 88 ASN A O 1
ATOM 745 N N . VAL A 1 89 ? 12.371 3.592 -5.927 1.00 84.56 89 VAL A N 1
ATOM 746 C CA . VAL A 1 89 ? 11.527 2.672 -6.706 1.00 84.56 89 VAL A CA 1
ATOM 747 C C . VAL A 1 89 ? 12.313 1.437 -7.145 1.00 84.56 89 VAL A C 1
ATOM 749 O O . VAL A 1 89 ? 13.534 1.459 -7.252 1.00 84.56 89 VAL A O 1
ATOM 752 N N . GLU A 1 90 ? 11.618 0.352 -7.456 1.00 85.75 90 GLU A N 1
ATOM 753 C CA . GLU A 1 90 ? 12.154 -0.827 -8.129 1.00 85.75 90 GLU A CA 1
ATOM 754 C C . GLU A 1 90 ? 11.825 -0.763 -9.624 1.00 85.75 90 GLU A C 1
ATOM 756 O O . GLU A 1 90 ? 10.685 -0.498 -10.008 1.00 85.75 90 GLU A O 1
ATOM 761 N N . ILE A 1 91 ? 12.819 -1.025 -10.477 1.00 82.12 91 ILE A N 1
ATOM 762 C CA . ILE A 1 91 ? 12.678 -0.941 -11.935 1.00 82.12 91 ILE A CA 1
ATOM 763 C C . ILE A 1 91 ? 13.048 -2.278 -12.571 1.00 82.12 91 ILE A C 1
ATOM 765 O O . ILE A 1 91 ? 14.166 -2.769 -12.407 1.00 82.12 91 ILE A O 1
ATOM 769 N N . SER A 1 92 ? 12.132 -2.850 -13.352 1.00 79.31 92 SER A N 1
ATOM 770 C CA . SER A 1 92 ? 12.348 -4.106 -14.082 1.00 79.31 92 SER A CA 1
ATOM 771 C C . SER A 1 92 ? 11.849 -4.025 -15.523 1.00 79.31 92 SER A C 1
ATOM 773 O O . SER A 1 92 ? 10.968 -3.238 -15.854 1.00 79.31 92 SER A O 1
ATOM 775 N N . THR A 1 93 ? 12.423 -4.832 -16.413 1.00 78.06 93 THR A N 1
ATOM 776 C CA . THR A 1 93 ? 11.972 -4.967 -17.804 1.00 78.06 93 THR A CA 1
ATOM 777 C C . THR A 1 93 ? 11.102 -6.215 -17.934 1.00 78.06 93 THR A C 1
ATOM 779 O O . THR A 1 93 ? 11.481 -7.280 -17.453 1.00 78.06 93 THR A O 1
ATOM 782 N N . ILE A 1 94 ? 9.921 -6.100 -18.554 1.00 71.31 94 ILE A N 1
ATOM 783 C CA . ILE A 1 94 ? 8.952 -7.216 -18.607 1.00 71.31 94 ILE A CA 1
ATOM 784 C C . ILE A 1 94 ? 9.015 -7.960 -19.949 1.00 71.31 94 ILE A C 1
ATOM 786 O O . ILE A 1 94 ? 9.173 -9.176 -19.982 1.00 71.31 94 ILE A O 1
ATOM 790 N N . VAL A 1 95 ? 8.891 -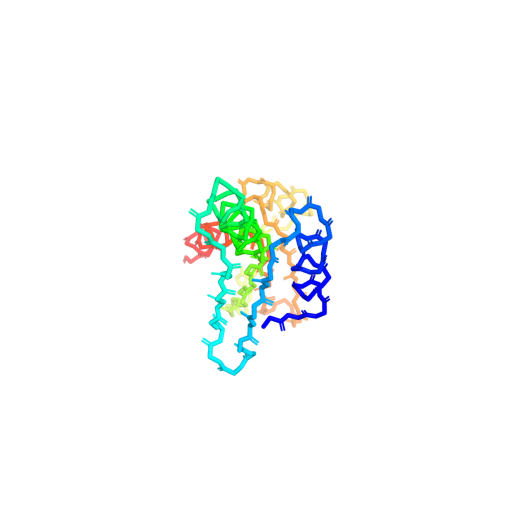7.238 -21.068 1.00 66.69 95 VAL A N 1
ATOM 791 C CA . VAL A 1 95 ? 8.745 -7.832 -22.408 1.00 66.69 95 VAL A CA 1
ATOM 792 C C . VAL A 1 95 ? 9.908 -7.408 -23.282 1.00 66.69 95 VAL A C 1
ATOM 794 O O . VAL A 1 95 ? 9.924 -6.260 -23.703 1.00 66.69 95 VAL A O 1
ATOM 797 N N . ALA A 1 96 ? 10.853 -8.313 -23.561 1.00 64.75 96 ALA A N 1
ATOM 798 C CA . ALA A 1 96 ? 11.895 -8.176 -24.592 1.00 64.75 96 ALA A CA 1
ATOM 799 C C . ALA A 1 96 ? 12.480 -6.752 -24.758 1.00 64.75 96 ALA A C 1
ATOM 801 O O . ALA A 1 96 ? 12.629 -6.277 -25.881 1.00 64.75 96 ALA A O 1
ATOM 802 N N . GLU A 1 97 ? 12.753 -6.050 -23.649 1.00 65.25 97 GLU A N 1
ATOM 803 C CA . GLU A 1 97 ? 13.228 -4.656 -23.664 1.00 65.25 97 GLU A CA 1
ATOM 804 C C . GLU A 1 97 ? 12.295 -3.667 -24.404 1.00 65.25 97 GLU A C 1
ATOM 806 O O . GLU A 1 97 ? 12.762 -2.774 -25.108 1.00 65.25 97 GLU A O 1
ATOM 811 N N . ARG A 1 98 ? 10.973 -3.798 -24.231 1.00 69.00 98 ARG A N 1
ATOM 812 C CA . ARG A 1 98 ? 9.930 -2.876 -24.738 1.00 69.00 98 ARG A CA 1
ATOM 813 C C . ARG A 1 98 ? 9.087 -2.225 -23.645 1.00 69.00 98 ARG A C 1
ATOM 815 O O . ARG A 1 98 ? 8.543 -1.151 -23.853 1.00 69.00 98 ARG A O 1
ATOM 822 N N . GLN A 1 99 ? 8.990 -2.868 -22.485 1.00 77.00 99 GLN A N 1
ATOM 823 C CA . GLN A 1 99 ? 8.216 -2.369 -21.351 1.00 77.00 99 GLN A CA 1
ATOM 824 C C . GLN A 1 99 ? 9.072 -2.280 -20.100 1.00 77.00 99 GLN A C 1
ATOM 826 O O . GLN A 1 99 ? 9.787 -3.234 -19.765 1.00 77.00 99 GLN A O 1
ATOM 831 N N . VAL A 1 100 ? 8.945 -1.157 -19.397 1.00 80.12 100 VAL A N 1
ATOM 832 C CA . VAL A 1 100 ? 9.559 -0.931 -18.089 1.00 80.12 100 VAL A CA 1
ATOM 833 C C . VAL A 1 100 ? 8.472 -0.913 -17.030 1.00 80.12 100 VAL A C 1
ATOM 835 O O . VAL A 1 100 ? 7.505 -0.162 -17.119 1.00 80.12 100 VAL A O 1
ATOM 838 N N . ARG A 1 101 ? 8.640 -1.758 -16.020 1.00 84.38 101 ARG A N 1
ATOM 839 C CA . ARG A 1 101 ? 7.852 -1.750 -14.796 1.00 84.38 101 ARG A CA 1
ATOM 840 C C . ARG A 1 101 ? 8.563 -0.894 -13.764 1.00 84.38 101 ARG A C 1
ATOM 842 O O . ARG A 1 101 ? 9.738 -1.141 -13.494 1.00 84.38 101 ARG A O 1
ATOM 849 N N . VAL A 1 102 ? 7.829 0.024 -13.149 1.00 84.69 102 VAL A N 1
ATOM 850 C CA . VAL A 1 102 ? 8.288 0.785 -11.983 1.00 84.69 102 VAL A CA 1
ATOM 851 C C . VAL A 1 102 ? 7.356 0.479 -10.818 1.00 84.69 102 VAL A C 1
ATOM 853 O O . VAL A 1 102 ? 6.136 0.557 -10.973 1.00 84.69 102 VAL A O 1
ATOM 856 N N . VAL A 1 103 ? 7.923 0.095 -9.676 1.00 85.06 103 VAL A N 1
ATOM 857 C CA . VAL A 1 103 ? 7.192 -0.267 -8.455 1.00 85.06 103 VAL A CA 1
ATOM 858 C C . VAL A 1 103 ? 7.721 0.557 -7.288 1.00 85.06 103 VAL A C 1
ATOM 860 O O . VAL A 1 103 ? 8.918 0.581 -7.043 1.00 85.06 103 VAL A O 1
ATOM 863 N N . GLY A 1 104 ? 6.854 1.215 -6.533 1.00 85.12 104 GLY A N 1
ATOM 864 C CA . GLY A 1 104 ? 7.263 2.026 -5.382 1.00 85.12 104 GLY A CA 1
ATOM 865 C C . GLY A 1 104 ? 6.088 2.798 -4.807 1.00 85.12 104 GLY A C 1
ATOM 866 O O . GLY A 1 104 ? 4.948 2.549 -5.189 1.00 85.12 104 GLY A O 1
ATOM 867 N N . LYS A 1 105 ? 6.318 3.745 -3.898 1.00 84.81 105 LYS A N 1
ATOM 868 C CA . LYS A 1 105 ? 5.223 4.593 -3.395 1.00 84.81 105 LYS A CA 1
ATOM 869 C C . LYS A 1 105 ? 4.632 5.427 -4.529 1.00 84.81 105 LYS A C 1
ATOM 871 O O . LYS A 1 105 ? 5.351 5.817 -5.437 1.00 84.81 105 LYS A O 1
ATOM 876 N N . GLU A 1 106 ? 3.343 5.743 -4.464 1.00 81.50 106 GLU A N 1
ATOM 877 C CA . GLU A 1 106 ? 2.634 6.478 -5.528 1.00 81.50 106 GLU A CA 1
ATOM 878 C C . GLU A 1 106 ? 3.361 7.761 -5.970 1.00 81.50 106 GLU A C 1
ATOM 880 O O . GLU A 1 106 ? 3.596 7.966 -7.157 1.00 81.50 106 GLU A O 1
ATOM 885 N N . GLN A 1 1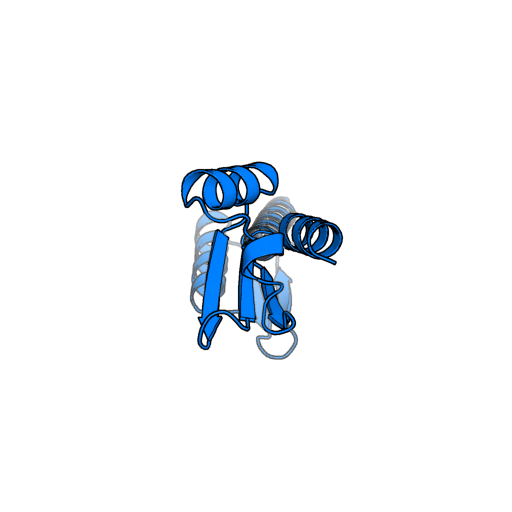07 ? 3.808 8.577 -5.012 1.00 82.88 107 GLN A N 1
ATOM 886 C CA . GLN A 1 107 ?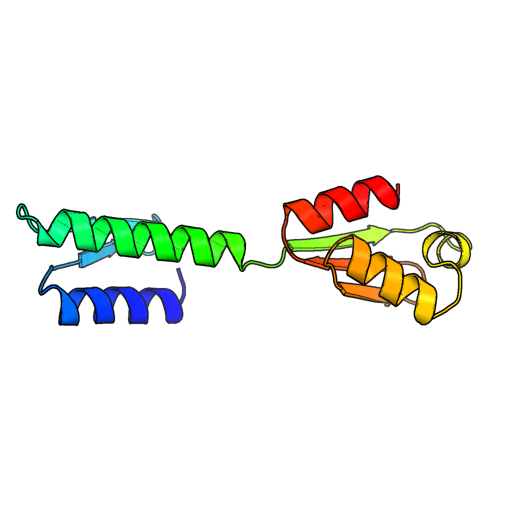 4.540 9.820 -5.284 1.00 82.88 107 GLN A CA 1
ATOM 887 C C . GLN A 1 107 ? 5.917 9.580 -5.918 1.00 82.88 107 GLN A C 1
ATOM 889 O O . GLN A 1 107 ? 6.359 10.356 -6.763 1.00 82.88 107 GLN A O 1
ATOM 894 N N . ASP A 1 108 ? 6.593 8.514 -5.499 1.00 84.31 108 ASP A N 1
ATOM 895 C CA . ASP A 1 108 ? 7.926 8.129 -5.962 1.00 84.31 108 ASP A CA 1
ATOM 896 C C . ASP A 1 108 ? 7.852 7.573 -7.395 1.00 84.31 108 ASP A C 1
ATOM 898 O O . ASP A 1 108 ? 8.646 7.930 -8.265 1.00 84.31 108 ASP A O 1
ATOM 902 N N . VAL A 1 109 ? 6.818 6.774 -7.669 1.00 83.12 109 VAL A N 1
ATOM 903 C CA . VAL A 1 109 ? 6.499 6.229 -8.992 1.00 83.12 109 VAL A CA 1
ATOM 904 C C . VAL A 1 109 ? 6.097 7.335 -9.966 1.00 83.12 109 VAL A C 1
ATOM 906 O O . VAL A 1 109 ? 6.597 7.338 -11.087 1.00 83.12 109 VAL A O 1
ATOM 909 N N . ALA A 1 110 ? 5.269 8.296 -9.547 1.00 83.50 110 ALA A N 1
ATOM 910 C CA . ALA A 1 110 ? 4.872 9.429 -10.386 1.00 83.50 110 ALA A CA 1
ATOM 911 C C . ALA A 1 110 ? 6.073 10.311 -10.777 1.00 83.50 110 ALA A C 1
ATOM 913 O O . ALA A 1 110 ? 6.236 10.651 -11.946 1.00 83.50 110 ALA A O 1
ATOM 914 N N . LYS A 1 111 ? 6.971 10.614 -9.829 1.00 84.62 111 LYS A N 1
ATOM 915 C CA . LYS A 1 111 ? 8.222 11.340 -10.120 1.00 84.62 111 LYS A CA 1
ATOM 916 C C . LYS A 1 111 ? 9.134 10.561 -11.065 1.00 84.62 111 LYS A C 1
ATOM 918 O O . LYS A 1 111 ? 9.746 11.145 -11.954 1.00 84.62 111 LYS A O 1
ATOM 923 N N . CYS A 1 112 ? 9.227 9.244 -10.873 1.00 82.88 112 CYS A N 1
ATOM 924 C CA . CYS A 1 112 ? 10.004 8.379 -11.754 1.00 82.88 112 CYS A CA 1
ATOM 925 C C . CYS A 1 112 ? 9.414 8.347 -13.175 1.00 82.88 112 CYS A C 1
ATOM 927 O O . CYS A 1 112 ? 10.163 8.401 -14.146 1.00 82.88 112 CYS A O 1
ATOM 929 N N . GLU A 1 113 ? 8.086 8.317 -13.311 1.00 82.19 113 GLU A N 1
ATOM 930 C CA . GLU A 1 113 ? 7.397 8.405 -14.601 1.00 82.19 113 GLU A CA 1
ATOM 931 C C . GLU A 1 113 ? 7.696 9.718 -15.328 1.00 82.19 113 GLU A C 1
ATOM 933 O O . GLU A 1 113 ? 8.039 9.695 -16.509 1.00 82.19 113 GLU A O 1
ATOM 938 N N . GLU A 1 114 ? 7.590 10.851 -14.629 1.00 82.31 114 GLU A N 1
ATOM 939 C CA . GLU A 1 114 ? 7.900 12.172 -15.187 1.00 82.31 114 GLU A CA 1
ATOM 940 C C . GLU A 1 114 ? 9.356 12.286 -15.647 1.00 82.31 114 GLU A C 1
ATOM 942 O O . GLU A 1 114 ? 9.620 12.934 -16.651 1.00 82.31 114 GLU A O 1
ATOM 947 N N . ALA A 1 115 ? 10.293 11.637 -14.951 1.00 77.88 115 ALA A N 1
ATOM 948 C CA . ALA A 1 115 ? 11.706 11.631 -15.328 1.00 77.88 115 ALA A CA 1
ATOM 949 C C . ALA A 1 115 ? 12.029 10.711 -16.524 1.00 77.88 115 ALA A C 1
ATOM 951 O O . ALA A 1 115 ? 13.089 10.858 -17.134 1.00 77.88 115 ALA A O 1
ATOM 952 N N . ILE A 1 116 ? 11.162 9.735 -16.826 1.00 73.81 116 ILE A N 1
ATOM 953 C CA . ILE A 1 116 ? 11.328 8.791 -17.945 1.00 73.81 116 ILE A CA 1
ATOM 954 C C . ILE A 1 116 ? 10.674 9.309 -19.239 1.00 73.81 116 ILE A C 1
ATOM 956 O O . ILE A 1 116 ? 11.153 8.960 -20.322 1.00 73.81 116 ILE A O 1
ATOM 960 N N . LYS A 1 117 ? 9.583 10.081 -19.132 1.00 66.81 117 LYS A N 1
ATOM 961 C CA . LYS A 1 117 ? 8.907 10.733 -20.270 1.00 66.81 117 LYS A CA 1
ATOM 962 C C . LYS A 1 117 ? 9.795 11.783 -20.936 1.00 66.81 117 LYS A C 1
ATOM 964 O O . LYS A 1 117 ? 9.736 11.845 -22.185 1.00 66.81 117 LYS A O 1
#